Protein AF-A0A4Q1SSJ3-F1 (afdb_monomer_lite)

pLDDT: mean 92.02, std 10.04, range [48.25, 98.44]

Sequence (68 aa):
MPYLAALHLSDNCGQTDDHLAVGEGTVPFHELMDRLAGFSGTWVLEKKNLGDAHLSRDRLLKGLGVGI

Structure (mmCIF, N/CA/C/O backbone):
data_AF-A0A4Q1SSJ3-F1
#
_entry.id   AF-A0A4Q1SSJ3-F1
#
loop_
_atom_site.group_PDB
_atom_site.id
_atom_site.type_symbol
_atom_site.label_atom_id
_atom_site.label_alt_id
_atom_site.label_comp_id
_atom_site.label_asym_id
_atom_site.label_entity_id
_atom_site.label_seq_id
_atom_site.pdbx_PDB_ins_code
_atom_site.Cartn_x
_atom_site.Cartn_y
_atom_site.Cartn_z
_atom_site.occupancy
_atom_site.B_iso_or_equiv
_atom_site.auth_seq_id
_atom_site.auth_comp_id
_atom_site.auth_asym_id
_atom_site.auth_atom_id
_atom_site.pdbx_PDB_model_num
ATOM 1 N N . MET A 1 1 ? -7.446 -0.151 18.281 1.00 82.19 1 MET A N 1
ATOM 2 C CA . MET A 1 1 ? -7.746 1.091 17.534 1.00 82.19 1 MET A CA 1
ATOM 3 C C . MET A 1 1 ? -9.253 1.162 17.296 1.00 82.19 1 MET A C 1
ATOM 5 O O . MET A 1 1 ? -9.711 0.538 16.354 1.00 82.19 1 MET A O 1
ATOM 9 N N . PRO A 1 2 ? -10.041 1.826 18.162 1.00 87.75 2 PRO A N 1
ATOM 10 C CA . PRO A 1 2 ? -11.508 1.710 18.134 1.00 87.75 2 PRO A CA 1
ATOM 11 C C . PRO A 1 2 ? -12.182 2.438 16.959 1.00 87.75 2 PRO A C 1
ATOM 13 O O . PRO A 1 2 ? -13.322 2.129 16.639 1.00 87.75 2 PRO A O 1
ATOM 16 N N . TYR A 1 3 ? -11.487 3.384 16.319 1.00 93.00 3 TYR A N 1
ATOM 17 C CA . TYR A 1 3 ? -12.031 4.199 15.223 1.00 93.00 3 TYR A CA 1
ATOM 18 C C . TYR A 1 3 ? -11.457 3.855 13.842 1.00 93.00 3 TYR A C 1
ATOM 20 O O . TYR A 1 3 ? -11.882 4.430 12.846 1.00 93.00 3 TYR A O 1
ATOM 28 N N . LEU A 1 4 ? -10.484 2.942 13.767 1.00 92.56 4 LEU A N 1
ATOM 29 C CA . LEU A 1 4 ? 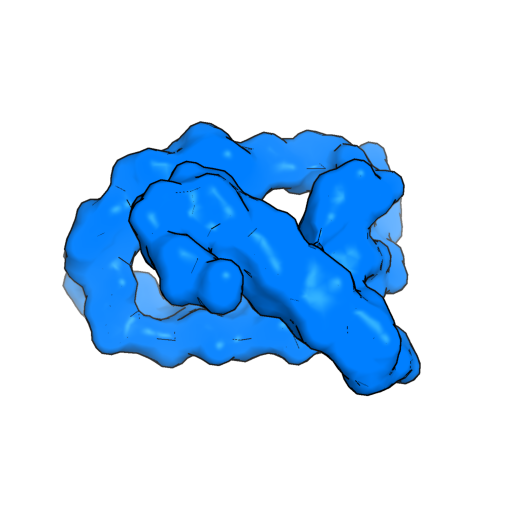-9.916 2.498 12.497 1.00 92.56 4 LEU A CA 1
ATOM 30 C C . LEU A 1 4 ? -10.675 1.248 12.047 1.00 92.56 4 LEU A C 1
ATOM 32 O O . LEU A 1 4 ? -10.668 0.252 12.765 1.00 92.56 4 LEU A O 1
ATOM 36 N N . ALA A 1 5 ? -11.339 1.309 10.893 1.00 93.81 5 ALA A N 1
ATOM 37 C CA . ALA A 1 5 ? -12.157 0.207 10.373 1.00 93.81 5 ALA A CA 1
ATOM 38 C C . ALA A 1 5 ? -11.508 -0.499 9.173 1.00 93.81 5 ALA A C 1
ATOM 40 O O . ALA A 1 5 ? -11.541 -1.728 9.069 1.00 93.81 5 ALA A O 1
ATOM 41 N N . ALA A 1 6 ? -10.887 0.277 8.285 1.00 96.31 6 ALA A N 1
ATOM 42 C CA . ALA A 1 6 ? -10.231 -0.221 7.088 1.00 96.31 6 ALA A CA 1
ATOM 43 C C . ALA A 1 6 ? -8.992 0.612 6.749 1.00 96.31 6 ALA A C 1
ATOM 45 O O . ALA A 1 6 ? -8.901 1.786 7.113 1.00 96.31 6 ALA A O 1
ATOM 46 N N . LEU A 1 7 ? -8.063 -0.014 6.035 1.00 95.44 7 LEU A N 1
ATOM 47 C CA . LEU A 1 7 ? -6.864 0.595 5.480 1.00 95.44 7 LEU A CA 1
ATOM 48 C C . LEU A 1 7 ? -6.843 0.391 3.974 1.00 95.44 7 LEU A C 1
ATOM 50 O O . LEU A 1 7 ? -6.994 -0.732 3.495 1.00 95.44 7 LEU A O 1
ATOM 54 N N . HIS A 1 8 ? -6.625 1.478 3.249 1.00 97.56 8 HIS A N 1
ATOM 55 C CA . HIS A 1 8 ? -6.355 1.463 1.820 1.00 97.56 8 HIS A CA 1
ATOM 56 C C . HIS A 1 8 ? -4.863 1.722 1.640 1.00 97.56 8 HIS A C 1
ATOM 58 O O . HIS A 1 8 ? -4.326 2.677 2.203 1.00 97.56 8 HIS A O 1
ATOM 64 N N . LEU A 1 9 ? -4.179 0.828 0.933 1.00 96.88 9 LEU A N 1
ATOM 65 C CA . LEU A 1 9 ? -2.729 0.834 0.823 1.00 96.88 9 LEU A CA 1
ATOM 66 C C . LEU A 1 9 ? -2.290 1.112 -0.614 1.00 96.88 9 LEU A C 1
ATOM 68 O O . LEU A 1 9 ? -2.328 0.242 -1.495 1.00 96.88 9 LEU A O 1
ATOM 72 N N . SER A 1 10 ? -1.764 2.314 -0.801 1.00 97.69 10 SER A N 1
ATOM 73 C CA . SER A 1 10 ? -1.027 2.780 -1.969 1.00 97.69 10 SER A CA 1
ATOM 74 C C . SER A 1 10 ? 0.338 3.324 -1.551 1.00 97.69 10 SER A C 1
ATOM 76 O O . SER A 1 10 ? 0.489 3.824 -0.440 1.00 97.69 10 SER A O 1
ATOM 78 N N . ASP A 1 11 ? 1.345 3.185 -2.416 1.00 98.31 11 ASP A N 1
ATOM 79 C CA . ASP A 1 11 ? 2.619 3.888 -2.241 1.00 98.31 11 ASP A CA 1
ATOM 80 C C . ASP A 1 11 ? 2.668 5.093 -3.186 1.00 98.31 11 ASP A C 1
ATOM 82 O O . ASP A 1 11 ? 1.985 5.114 -4.217 1.00 98.31 11 ASP A O 1
ATOM 86 N N . ASN A 1 12 ? 3.449 6.101 -2.821 1.00 98.44 12 ASN A N 1
ATOM 87 C CA . ASN A 1 12 ? 3.653 7.321 -3.593 1.00 98.44 12 ASN A CA 1
ATOM 88 C C . ASN A 1 12 ? 4.955 8.015 -3.178 1.00 98.44 12 ASN A C 1
ATOM 90 O O . ASN A 1 12 ? 5.594 7.627 -2.202 1.00 98.44 12 ASN A O 1
ATOM 94 N N . CYS A 1 13 ? 5.345 9.053 -3.915 1.00 98.06 13 CYS A N 1
ATOM 95 C CA . CYS A 1 13 ? 6.577 9.805 -3.649 1.00 98.06 13 CYS A CA 1
ATOM 96 C C . CYS A 1 13 ? 6.375 11.054 -2.764 1.00 98.06 13 CYS A C 1
ATOM 98 O O . CYS A 1 13 ? 7.329 11.797 -2.515 1.00 98.06 13 CYS A O 1
ATOM 100 N N . GLY A 1 14 ? 5.151 11.290 -2.276 1.00 97.44 14 GLY A N 1
ATOM 101 C CA . GLY A 1 14 ? 4.789 12.422 -1.417 1.00 97.44 14 GLY A CA 1
ATOM 102 C C . GLY A 1 14 ? 4.285 13.675 -2.145 1.00 97.44 14 GLY A C 1
ATOM 103 O O . GLY A 1 14 ? 3.984 14.666 -1.483 1.00 97.44 14 GLY A O 1
ATOM 104 N N . GLN A 1 15 ? 4.185 13.664 -3.480 1.00 97.75 15 GLN A N 1
ATOM 105 C CA . GLN A 1 15 ? 3.660 14.792 -4.271 1.00 97.75 15 GLN A CA 1
ATOM 106 C C . GLN A 1 15 ? 2.251 14.536 -4.811 1.00 97.75 15 GLN A C 1
ATOM 108 O O . GLN A 1 15 ? 1.426 15.449 -4.839 1.00 97.75 15 GLN A O 1
ATOM 113 N N . THR A 1 16 ? 1.982 13.311 -5.253 1.00 97.19 16 THR A N 1
ATOM 114 C CA . THR A 1 16 ? 0.736 12.916 -5.915 1.00 97.19 16 THR A CA 1
ATOM 115 C C . THR A 1 16 ? 0.241 11.579 -5.384 1.00 97.19 16 THR A C 1
ATOM 117 O O . THR A 1 16 ? 0.996 10.802 -4.806 1.00 97.19 16 THR A O 1
ATOM 120 N N . ASP A 1 17 ? -1.051 11.305 -5.562 1.00 97.19 17 ASP A N 1
ATOM 121 C CA . ASP A 1 17 ? -1.623 9.999 -5.238 1.00 97.19 17 ASP A CA 1
ATOM 122 C C . ASP A 1 17 ? -1.324 9.001 -6.370 1.00 97.19 17 ASP A C 1
ATOM 124 O O . ASP A 1 17 ? -2.116 8.788 -7.289 1.00 97.19 17 ASP A O 1
ATOM 128 N N . ASP A 1 18 ? -0.108 8.456 -6.356 1.00 97.56 18 ASP A N 1
ATOM 129 C CA . ASP A 1 18 ? 0.452 7.723 -7.493 1.00 97.56 18 ASP A CA 1
ATOM 130 C C . ASP A 1 18 ? -0.072 6.287 -7.639 1.00 97.56 18 ASP A C 1
ATOM 132 O O . ASP A 1 18 ? -0.008 5.724 -8.739 1.00 97.56 18 ASP A O 1
ATOM 136 N N . HIS A 1 19 ? -0.595 5.692 -6.560 1.00 98.00 19 HIS A N 1
ATOM 137 C CA . HIS A 1 19 ? -1.026 4.285 -6.503 1.00 98.00 19 HIS A CA 1
ATOM 138 C C . HIS A 1 19 ? 0.066 3.292 -6.933 1.00 98.00 19 HIS A C 1
ATOM 140 O O . HIS A 1 19 ? -0.219 2.281 -7.580 1.00 98.00 19 HIS A O 1
ATOM 146 N N . LEU A 1 20 ? 1.323 3.569 -6.567 1.00 98.25 20 LEU A N 1
ATOM 147 C CA . LEU A 1 20 ? 2.463 2.703 -6.874 1.00 98.25 20 LEU A CA 1
ATOM 148 C C . LEU A 1 20 ? 2.416 1.411 -6.054 1.00 98.25 20 LEU A C 1
ATOM 150 O O . LEU A 1 20 ? 1.777 1.336 -4.994 1.00 98.25 20 LEU A O 1
ATOM 154 N N . ALA A 1 21 ? 3.122 0.383 -6.528 1.00 97.94 21 ALA A N 1
ATOM 155 C CA . ALA A 1 21 ? 3.389 -0.803 -5.726 1.00 97.94 21 ALA A CA 1
ATOM 156 C C . ALA A 1 21 ? 4.181 -0.430 -4.457 1.00 97.94 21 ALA A C 1
ATOM 158 O O . ALA A 1 21 ? 4.992 0.489 -4.444 1.00 97.94 21 ALA A O 1
ATOM 159 N N . VAL A 1 22 ? 3.933 -1.165 -3.375 1.00 97.25 22 VAL A N 1
ATOM 160 C CA . VAL A 1 22 ? 4.579 -0.967 -2.063 1.00 97.25 22 VAL A CA 1
ATOM 161 C C . VAL A 1 22 ? 6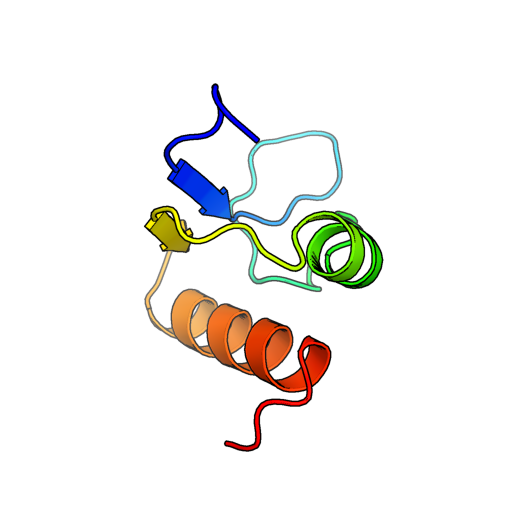.082 -1.114 -2.235 1.00 97.25 22 VAL A C 1
ATOM 163 O O . VAL A 1 22 ? 6.515 -2.145 -2.736 1.00 97.25 22 VAL A O 1
ATOM 166 N N . GLY A 1 23 ? 6.864 -0.130 -1.811 1.00 96.50 23 GLY A N 1
ATOM 167 C CA . GLY A 1 23 ? 8.317 -0.091 -1.968 1.00 96.50 23 GLY A CA 1
ATOM 168 C C . GLY A 1 23 ? 8.806 0.569 -3.261 1.00 96.50 23 GLY A C 1
ATOM 169 O O . GLY A 1 23 ? 10.014 0.638 -3.456 1.00 96.50 23 GLY A O 1
ATOM 170 N N . GLU A 1 24 ? 7.909 1.037 -4.133 1.00 97.81 24 GLU A N 1
ATOM 171 C CA . GLU A 1 24 ? 8.272 1.874 -5.292 1.00 97.81 24 GLU A CA 1
ATOM 172 C C . GLU A 1 24 ? 8.161 3.378 -4.985 1.00 97.81 24 GLU A C 1
ATOM 174 O O . GLU A 1 24 ? 8.607 4.200 -5.782 1.00 97.81 24 GLU A O 1
ATOM 179 N N . GLY A 1 25 ? 7.555 3.744 -3.851 1.00 97.62 25 GLY A N 1
ATOM 180 C CA . GLY A 1 25 ? 7.496 5.114 -3.354 1.00 97.62 25 GLY A CA 1
ATOM 181 C C . GLY A 1 25 ? 8.316 5.294 -2.078 1.00 97.62 25 GLY A C 1
ATOM 182 O O . GLY A 1 25 ? 9.342 4.644 -1.867 1.00 97.62 25 GLY A O 1
ATOM 183 N N . THR A 1 26 ? 7.880 6.219 -1.230 1.00 97.94 26 THR A N 1
ATOM 184 C CA . THR A 1 26 ? 8.587 6.617 -0.006 1.00 97.94 26 THR A CA 1
ATOM 185 C C . THR A 1 26 ? 7.774 6.386 1.264 1.00 97.94 26 THR A C 1
ATOM 187 O O . THR A 1 26 ? 8.237 6.732 2.354 1.00 97.94 26 THR A O 1
ATOM 190 N N . VAL A 1 27 ? 6.586 5.777 1.171 1.00 97.38 27 VAL A N 1
ATOM 191 C CA . VAL A 1 27 ? 5.790 5.442 2.356 1.00 97.38 27 VAL A CA 1
ATOM 192 C C . VAL A 1 27 ? 6.538 4.386 3.193 1.00 97.38 27 VAL A C 1
ATOM 194 O O . VAL A 1 27 ? 6.884 3.319 2.678 1.00 97.38 27 VAL A O 1
ATOM 197 N N . PRO A 1 28 ? 6.776 4.619 4.501 1.00 95.81 28 PRO A N 1
ATOM 198 C CA . PRO A 1 28 ? 7.570 3.725 5.345 1.00 95.81 28 PRO A CA 1
ATOM 199 C C . PRO A 1 28 ? 6.748 2.512 5.814 1.00 95.81 28 PRO A C 1
ATOM 201 O O . PRO A 1 28 ? 6.402 2.370 6.987 1.00 95.81 28 PRO A O 1
ATOM 204 N N . PHE A 1 29 ? 6.405 1.615 4.886 1.00 94.75 29 PHE A N 1
ATOM 205 C CA . PHE A 1 29 ? 5.500 0.493 5.154 1.00 94.75 29 PHE A CA 1
ATOM 206 C C . PHE A 1 29 ? 5.984 -0.450 6.255 1.00 94.75 29 P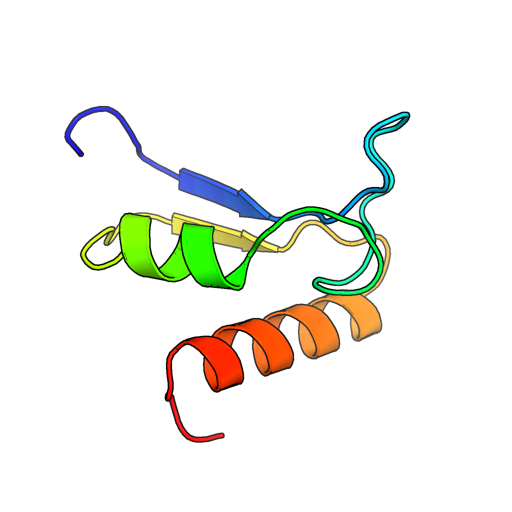HE A C 1
ATOM 208 O O . PHE A 1 29 ? 5.150 -0.957 6.995 1.00 94.75 29 PHE A O 1
ATOM 215 N N . HIS A 1 30 ? 7.293 -0.668 6.399 1.00 89.25 30 HIS A N 1
ATOM 216 C CA . HIS A 1 30 ? 7.834 -1.513 7.468 1.00 89.25 30 HIS A CA 1
ATOM 217 C C . HIS A 1 30 ? 7.439 -0.982 8.856 1.00 89.25 30 HIS A C 1
ATOM 219 O O . HIS A 1 30 ? 6.792 -1.675 9.634 1.00 89.25 30 HIS A O 1
ATOM 225 N N . GLU A 1 31 ? 7.745 0.286 9.130 1.00 91.25 31 GLU A N 1
ATOM 226 C CA . GLU A 1 31 ? 7.396 0.953 10.390 1.00 91.25 31 GLU A CA 1
ATOM 227 C C . GLU A 1 31 ? 5.876 1.033 10.588 1.00 91.25 31 GLU A C 1
ATOM 229 O O . GLU A 1 31 ? 5.367 0.909 11.704 1.00 91.25 31 GLU A O 1
ATOM 234 N N . LEU A 1 32 ? 5.130 1.235 9.497 1.00 91.94 32 LEU A N 1
ATOM 235 C CA . LEU A 1 32 ? 3.673 1.255 9.534 1.00 91.94 32 LEU A CA 1
ATOM 236 C C . LEU A 1 32 ? 3.107 -0.111 9.944 1.00 91.94 32 LEU A C 1
ATOM 238 O O . LEU A 1 32 ? 2.201 -0.153 10.775 1.00 91.94 32 LEU A O 1
ATOM 242 N N . MET A 1 33 ? 3.638 -1.211 9.398 1.00 88.62 33 MET A N 1
ATOM 243 C CA . MET A 1 33 ? 3.198 -2.565 9.742 1.00 88.62 33 MET A CA 1
ATOM 244 C C . MET A 1 33 ? 3.411 -2.857 11.229 1.00 88.62 33 MET A C 1
ATOM 246 O O . MET A 1 33 ? 2.488 -3.348 11.877 1.00 88.62 33 MET A O 1
ATOM 250 N N . ASP A 1 34 ? 4.561 -2.473 11.790 1.00 89.44 34 ASP A N 1
ATOM 251 C CA . ASP A 1 34 ? 4.847 -2.645 13.220 1.00 89.44 34 ASP A CA 1
ATOM 252 C C . ASP A 1 34 ? 3.827 -1.903 14.098 1.00 89.44 34 ASP A C 1
ATOM 254 O O . ASP A 1 34 ? 3.324 -2.433 15.089 1.00 89.44 34 ASP A O 1
ATOM 258 N N . ARG A 1 35 ? 3.451 -0.677 13.714 1.00 90.44 35 ARG A N 1
ATOM 259 C CA . ARG A 1 35 ? 2.452 0.127 14.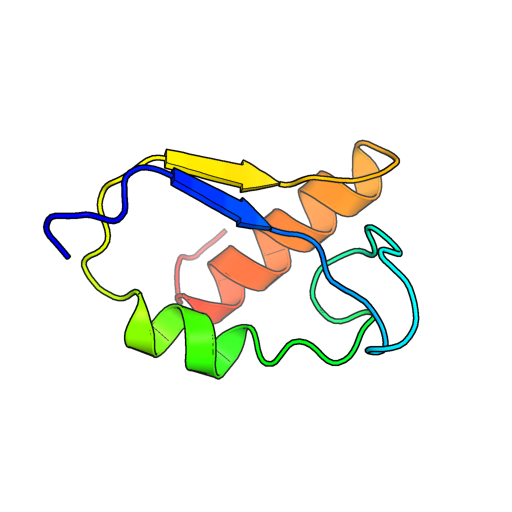445 1.00 90.44 35 ARG A CA 1
ATOM 260 C C . ARG A 1 35 ? 1.024 -0.385 14.285 1.00 90.44 35 ARG A C 1
ATOM 262 O O . ARG A 1 35 ? 0.175 -0.111 15.134 1.00 90.44 35 ARG A O 1
ATOM 269 N N . LEU A 1 36 ? 0.755 -1.086 13.190 1.00 90.56 36 LEU A N 1
ATOM 270 C CA . LEU A 1 36 ? -0.528 -1.710 12.898 1.00 90.56 36 LEU A CA 1
ATOM 271 C C . LEU A 1 36 ? -0.604 -3.155 13.404 1.00 90.56 36 LEU A C 1
ATOM 273 O O . LEU A 1 36 ? -1.634 -3.802 13.204 1.00 90.56 36 LEU A O 1
ATOM 277 N N . ALA A 1 37 ? 0.427 -3.651 14.097 1.00 85.62 37 ALA A N 1
ATOM 278 C CA . ALA A 1 37 ? 0.399 -4.950 14.749 1.00 85.62 37 ALA A CA 1
ATOM 279 C C . ALA A 1 37 ? -0.815 -5.038 15.695 1.00 85.62 37 ALA A C 1
ATOM 281 O O . ALA A 1 37 ? -0.952 -4.277 16.654 1.00 85.62 37 ALA A O 1
ATOM 282 N N . GLY A 1 38 ? -1.742 -5.949 15.387 1.00 87.88 38 GLY A N 1
ATOM 283 C CA . GLY A 1 38 ? -3.004 -6.119 16.117 1.00 87.88 38 GLY A CA 1
ATOM 284 C C . GLY A 1 38 ? -4.212 -5.379 15.529 1.00 87.88 38 GLY A C 1
ATOM 285 O O . GLY A 1 38 ? -5.312 -5.493 16.071 1.00 87.88 38 GLY A O 1
ATOM 286 N N . PHE A 1 39 ? -4.062 -4.652 14.418 1.00 91.94 39 PHE A N 1
ATOM 287 C CA . PHE A 1 39 ? -5.208 -4.208 13.628 1.00 91.94 39 PHE A CA 1
ATOM 288 C C . PHE A 1 39 ? -5.846 -5.400 12.902 1.00 91.94 39 PHE A C 1
ATOM 290 O O . PHE A 1 39 ? -5.236 -6.007 12.027 1.00 91.94 39 PHE A O 1
ATOM 297 N N . SER A 1 40 ? -7.092 -5.715 13.249 1.00 90.94 40 SER A N 1
ATOM 298 C CA . SER A 1 40 ? -7.864 -6.830 12.681 1.00 90.94 40 SER A CA 1
ATOM 299 C C . SER A 1 40 ? -8.979 -6.388 11.724 1.00 90.94 40 SER A C 1
ATOM 301 O O . SER A 1 40 ? -9.873 -7.175 11.416 1.00 90.94 40 SER A O 1
ATOM 303 N N . GLY A 1 41 ? -8.965 -5.125 11.285 1.00 93.25 41 GLY A N 1
ATOM 304 C CA . GLY A 1 41 ? -9.924 -4.610 10.309 1.00 93.25 41 GLY A CA 1
ATOM 305 C C . GLY A 1 41 ? -9.574 -4.993 8.869 1.00 93.25 41 GLY A C 1
ATOM 306 O O . GLY A 1 41 ? -8.773 -5.891 8.616 1.00 93.25 41 GLY A O 1
ATOM 307 N N . THR A 1 42 ? -10.192 -4.308 7.907 1.00 95.62 42 THR A N 1
ATOM 308 C CA . THR A 1 42 ? -10.030 -4.637 6.480 1.00 95.62 42 THR A CA 1
ATOM 309 C C . THR A 1 42 ? -8.788 -3.976 5.887 1.00 95.62 42 THR A C 1
ATOM 311 O O . THR A 1 42 ? -8.517 -2.808 6.155 1.00 95.62 42 THR A O 1
ATOM 314 N N . TRP A 1 43 ? -8.066 -4.706 5.038 1.00 95.00 43 TRP A N 1
ATOM 315 C CA . TRP A 1 43 ? -6.897 -4.219 4.308 1.00 95.00 43 TRP A CA 1
ATOM 316 C C . TRP A 1 43 ? -7.167 -4.304 2.805 1.00 95.00 43 TRP A C 1
ATOM 318 O O . TRP A 1 43 ? -7.492 -5.376 2.295 1.00 95.00 43 TRP A O 1
ATOM 328 N N . VAL A 1 44 ? -7.034 -3.184 2.099 1.00 97.06 44 VAL A N 1
ATOM 329 C CA . VAL A 1 44 ? -7.307 -3.064 0.662 1.00 97.06 44 VAL A CA 1
ATOM 330 C C . VAL A 1 44 ? -6.047 -2.573 -0.040 1.00 97.06 44 VAL A C 1
ATOM 332 O O . VAL A 1 44 ? -5.491 -1.546 0.333 1.00 97.06 44 VAL A O 1
ATOM 335 N N . LEU A 1 45 ? -5.586 -3.298 -1.060 1.00 97.75 45 LEU A N 1
ATOM 336 C CA . LEU A 1 45 ? -4.511 -2.831 -1.937 1.00 97.75 45 LEU A CA 1
ATOM 337 C C . LEU A 1 45 ? -5.122 -2.042 -3.095 1.00 97.75 45 LEU A C 1
ATOM 339 O O . LEU A 1 45 ? -5.844 -2.615 -3.909 1.00 97.75 45 LEU A O 1
ATOM 343 N N . GLU A 1 46 ? -4.802 -0.754 -3.194 1.00 97.69 46 GLU A N 1
ATOM 344 C CA . GLU A 1 46 ? -5.247 0.096 -4.300 1.00 97.69 46 GLU A CA 1
ATOM 345 C C . GLU A 1 46 ? -4.102 0.259 -5.300 1.00 97.69 46 GLU A C 1
ATOM 347 O O . GLU A 1 46 ? -3.049 0.825 -4.984 1.00 97.69 46 GLU A O 1
ATOM 352 N N . LYS A 1 47 ? -4.274 -0.349 -6.481 1.00 97.12 47 LYS A N 1
ATOM 353 C CA . LYS A 1 47 ? -3.275 -0.398 -7.556 1.00 97.12 47 LYS A CA 1
ATOM 354 C C . LYS A 1 47 ? -3.924 -0.214 -8.912 1.00 97.12 47 LYS A C 1
ATOM 356 O O . LYS A 1 47 ? -5.068 -0.606 -9.131 1.00 97.12 47 LYS A O 1
ATOM 361 N N . LYS A 1 48 ? -3.133 0.303 -9.851 1.00 96.50 48 LYS A N 1
ATOM 362 C CA . LYS A 1 48 ? -3.540 0.504 -11.249 1.00 96.50 48 LYS A CA 1
ATOM 363 C C . LYS A 1 48 ? -3.640 -0.803 -12.041 1.0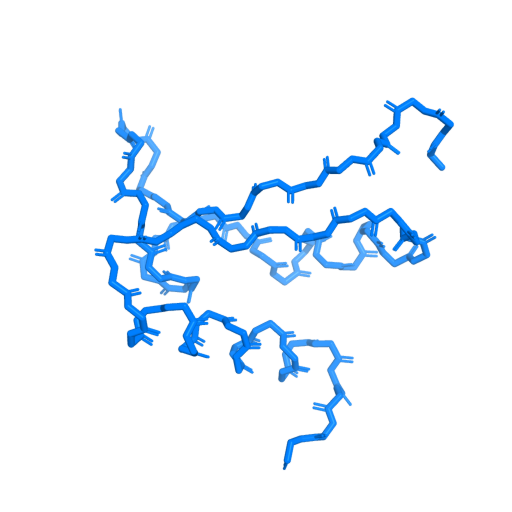0 96.50 48 LYS A C 1
ATOM 365 O O . LYS A 1 48 ? -4.275 -0.831 -13.090 1.00 96.50 48 LYS A O 1
ATOM 370 N N . ASN A 1 49 ? -3.003 -1.875 -11.571 1.00 97.56 49 ASN A N 1
ATOM 371 C CA . ASN A 1 49 ? -3.043 -3.187 -12.205 1.00 97.56 49 ASN A CA 1
ATOM 372 C C . ASN A 1 49 ? -2.847 -4.315 -11.176 1.00 97.56 49 ASN A C 1
ATOM 374 O O . ASN A 1 49 ? -2.417 -4.096 -10.042 1.00 97.56 49 ASN A O 1
ATOM 378 N N . LEU A 1 50 ? -3.165 -5.541 -11.596 1.00 97.38 50 LEU A N 1
ATOM 379 C CA . LEU A 1 50 ? -3.122 -6.726 -10.740 1.00 97.38 50 LEU A CA 1
ATOM 380 C C . LEU A 1 50 ? -1.689 -7.160 -10.381 1.00 97.38 50 LEU A C 1
ATOM 382 O O . LEU A 1 50 ? -1.464 -7.684 -9.292 1.00 97.38 50 LEU A O 1
ATOM 386 N N . GLY A 1 51 ? -0.718 -6.922 -11.269 1.00 98.19 51 GLY A N 1
ATOM 387 C CA . GLY A 1 51 ? 0.689 -7.251 -11.026 1.00 98.19 51 GLY A CA 1
ATOM 388 C C . GLY A 1 51 ? 1.252 -6.474 -9.838 1.00 98.19 51 GLY A C 1
ATOM 389 O O . GLY A 1 51 ? 1.814 -7.068 -8.920 1.00 98.19 51 GLY A O 1
ATOM 390 N N . ASP A 1 52 ? 0.988 -5.172 -9.794 1.00 98.12 52 ASP A N 1
ATOM 391 C CA . ASP A 1 52 ? 1.377 -4.302 -8.685 1.00 98.12 52 ASP A CA 1
ATOM 392 C C . ASP A 1 52 ? 0.679 -4.693 -7.377 1.00 98.12 52 ASP A C 1
ATOM 394 O O . ASP A 1 52 ? 1.267 -4.577 -6.302 1.00 98.12 52 ASP A O 1
ATOM 398 N N . ALA A 1 53 ? -0.556 -5.205 -7.446 1.00 97.75 53 ALA A N 1
ATOM 399 C CA . ALA A 1 53 ? -1.270 -5.695 -6.266 1.00 97.75 53 ALA A CA 1
ATOM 400 C C . ALA A 1 53 ? -0.619 -6.963 -5.703 1.00 97.75 53 ALA A C 1
ATOM 402 O O . ALA A 1 53 ? -0.417 -7.065 -4.492 1.00 97.75 53 ALA A O 1
ATOM 403 N N . HIS A 1 54 ? -0.228 -7.902 -6.565 1.00 97.56 54 HIS A N 1
ATOM 404 C CA . HIS A 1 54 ? 0.511 -9.090 -6.141 1.00 97.56 54 HIS A CA 1
ATOM 405 C C . HIS A 1 54 ? 1.883 -8.733 -5.567 1.00 97.56 54 HIS A C 1
ATOM 407 O O . HIS A 1 54 ? 2.214 -9.182 -4.472 1.00 97.56 54 HIS A O 1
ATOM 413 N N . LEU A 1 55 ? 2.628 -7.852 -6.238 1.00 97.31 55 LEU A N 1
ATOM 414 C CA . LEU A 1 55 ? 3.927 -7.385 -5.764 1.00 97.31 55 LEU A CA 1
ATOM 415 C C . LEU A 1 55 ? 3.821 -6.710 -4.389 1.00 97.31 55 LEU A C 1
ATOM 417 O O . LEU A 1 55 ? 4.604 -7.004 -3.484 1.00 97.31 55 LEU A O 1
ATOM 421 N N . SER A 1 56 ? 2.821 -5.845 -4.207 1.00 96.94 56 SER A N 1
ATOM 422 C CA . SER A 1 56 ? 2.534 -5.211 -2.921 1.00 96.94 56 SER A CA 1
ATOM 423 C C . SER A 1 56 ? 2.219 -6.213 -1.821 1.00 96.94 56 SER A C 1
ATOM 425 O O . SER A 1 56 ? 2.776 -6.105 -0.730 1.00 96.94 56 SER A O 1
ATOM 427 N N . ARG A 1 57 ? 1.340 -7.183 -2.096 1.00 95.38 57 ARG A N 1
ATOM 428 C CA . ARG A 1 57 ? 0.991 -8.240 -1.142 1.00 95.38 57 ARG A CA 1
ATOM 429 C C . ARG A 1 57 ? 2.245 -8.986 -0.693 1.00 95.38 57 ARG A C 1
ATOM 431 O O . ARG A 1 57 ? 2.458 -9.133 0.504 1.00 95.38 57 ARG A O 1
ATOM 438 N N . ASP A 1 58 ? 3.075 -9.421 -1.636 1.00 94.94 58 ASP A N 1
ATOM 439 C CA . ASP A 1 58 ? 4.245 -10.251 -1.338 1.00 94.94 58 ASP A CA 1
ATOM 440 C C . ASP A 1 58 ? 5.282 -9.481 -0.513 1.00 94.94 58 ASP A C 1
ATOM 442 O O . ASP A 1 58 ? 5.837 -10.013 0.450 1.00 94.94 58 ASP A O 1
ATOM 446 N N . ARG A 1 59 ? 5.495 -8.195 -0.825 1.00 94.62 59 ARG A N 1
ATOM 447 C CA . ARG A 1 59 ? 6.384 -7.315 -0.051 1.00 94.62 59 ARG A CA 1
ATOM 448 C C . ARG A 1 59 ? 5.872 -7.091 1.376 1.00 94.62 59 ARG A C 1
ATOM 450 O O . ARG A 1 59 ? 6.668 -7.157 2.311 1.00 94.62 59 ARG A O 1
ATOM 457 N N . LEU A 1 60 ? 4.566 -6.883 1.557 1.00 92.25 60 LEU A N 1
ATOM 458 C CA . LEU A 1 60 ? 3.959 -6.723 2.883 1.00 92.25 60 LEU A CA 1
ATOM 459 C C . LEU A 1 60 ? 4.020 -8.019 3.704 1.00 92.25 60 LEU A C 1
ATOM 461 O O . LEU A 1 60 ? 4.425 -7.978 4.861 1.00 92.25 60 LEU A O 1
ATOM 465 N N . LEU A 1 61 ? 3.688 -9.173 3.113 1.00 88.06 61 LEU A N 1
ATOM 466 C CA . LEU A 1 61 ? 3.757 -10.472 3.796 1.00 88.06 61 LEU A CA 1
ATOM 467 C C . LEU A 1 61 ? 5.185 -10.818 4.222 1.00 88.06 61 LEU A C 1
ATOM 469 O O . LEU A 1 61 ? 5.404 -11.220 5.366 1.00 88.06 61 LEU A O 1
ATOM 473 N N . LYS A 1 62 ? 6.165 -10.574 3.342 1.00 85.62 62 LYS A N 1
ATOM 474 C CA . LYS A 1 62 ? 7.585 -10.726 3.672 1.00 85.62 62 LYS A CA 1
ATOM 475 C C . LYS A 1 62 ? 7.995 -9.816 4.832 1.00 85.62 62 LYS A C 1
ATOM 477 O O . LYS A 1 62 ? 8.704 -10.271 5.725 1.00 85.62 62 LYS A O 1
ATOM 482 N N . GLY A 1 63 ? 7.550 -8.557 4.828 1.00 75.44 63 GLY A N 1
ATOM 483 C CA . GLY A 1 63 ? 7.800 -7.606 5.918 1.00 75.44 63 GLY A CA 1
ATOM 484 C C . GLY A 1 63 ? 7.186 -8.038 7.253 1.00 75.44 63 GLY A C 1
ATOM 485 O O . GLY A 1 63 ? 7.784 -7.818 8.297 1.00 75.44 63 GLY A O 1
ATOM 486 N N . LEU A 1 64 ? 6.042 -8.724 7.218 1.00 74.44 64 LEU A N 1
ATOM 487 C CA . LEU A 1 64 ? 5.358 -9.271 8.394 1.00 74.44 64 LEU A CA 1
ATOM 488 C C . LEU A 1 64 ? 5.928 -10.621 8.873 1.00 74.44 64 LEU A C 1
ATOM 490 O O . LEU A 1 64 ? 5.408 -11.198 9.827 1.00 74.44 64 LEU A O 1
ATOM 494 N N . GLY A 1 65 ? 6.958 -11.160 8.210 1.00 71.25 65 GLY A N 1
ATOM 495 C CA . GLY A 1 65 ? 7.515 -12.478 8.531 1.00 71.25 65 GLY A CA 1
ATOM 496 C C . GLY A 1 65 ? 6.563 -13.643 8.238 1.00 71.25 65 GLY A C 1
ATOM 497 O O . GLY A 1 65 ? 6.774 -14.752 8.729 1.00 71.25 6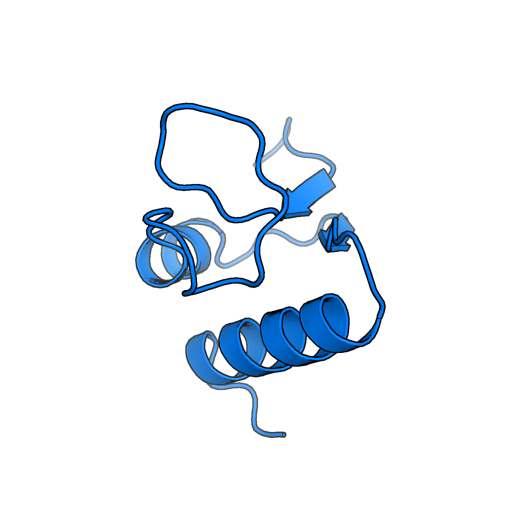5 GLY A O 1
ATOM 498 N N . VAL A 1 66 ? 5.516 -13.410 7.442 1.00 62.25 66 VAL A N 1
ATOM 499 C CA . VAL A 1 66 ? 4.598 -14.455 6.987 1.00 62.25 66 VAL A CA 1
ATOM 500 C C . VAL A 1 66 ? 5.248 -15.140 5.787 1.00 62.25 66 VAL A C 1
ATOM 502 O O . VAL A 1 66 ? 5.429 -14.524 4.737 1.00 62.25 66 VAL A O 1
ATOM 505 N N . GLY A 1 67 ? 5.644 -16.403 5.958 1.00 51.47 67 GLY A N 1
ATOM 506 C CA . GLY A 1 67 ? 6.203 -17.212 4.875 1.00 51.47 67 GLY A CA 1
ATOM 507 C C . GLY A 1 67 ? 5.195 -17.376 3.735 1.00 51.47 67 GLY A C 1
ATOM 508 O O . GLY A 1 67 ? 4.048 -17.749 3.981 1.00 51.47 67 GLY A O 1
ATOM 509 N N . ILE A 1 68 ? 5.641 -17.080 2.514 1.00 48.25 68 ILE A N 1
ATOM 510 C CA . ILE A 1 68 ? 4.964 -17.376 1.241 1.00 48.25 68 ILE A CA 1
ATOM 511 C C . ILE A 1 68 ? 5.552 -18.639 0.626 1.00 48.25 68 ILE A C 1
ATOM 513 O O . ILE A 1 68 ? 6.792 -18.799 0.708 1.00 48.25 68 ILE A O 1
#

Radius of gyration: 11.93 Å; chains: 1; bounding box: 21×32×30 Å

Secondary structure (DSSP, 8-state):
-TT--EEEE-B--SSS---BPTTSSS--HHHHHHHTTT--SEEEE--SSHHHHHHHHHHHHHHTT---

Foldseek 3Di:
DVPDAEDEDAAAAPPDRPRAAPPPHDPPLLVVVVVCVPVPHYYHRRHPDPVSVVNNVVVNCVSVVNDD